Protein AF-A0A1Q3H7A9-F1 (afdb_monomer_lite)

Sequence (79 aa):
MPWKNGGGVTRELWKLPHPFDPARFLARVSIATVGASGPFSVFPGVDRTLMILEGAGHGTGCVVLRVGGRDGWVVGSTA

Foldseek 3Di:
DADPVNQWDKDWDDFAADPPDNVDTPDTDIDIDGNDDDDDDDDPPDDDDDDDCDDDPPDVFDFDDDDDDDDDDDRDTDD

Structure (mmCIF, N/CA/C/O backbone):
data_AF-A0A1Q3H7A9-F1
#
_entry.id   AF-A0A1Q3H7A9-F1
#
loop_
_atom_site.group_PDB
_atom_site.id
_atom_site.type_symbol
_atom_site.label_atom_id
_atom_site.label_alt_id
_atom_site.label_comp_id
_atom_site.label_asym_id
_atom_site.label_entity_id
_atom_site.label_seq_id
_atom_site.pdbx_PDB_ins_code
_atom_site.Cartn_x
_atom_site.Cartn_y
_atom_site.Cartn_z
_atom_site.occupancy
_atom_site.B_iso_or_equiv
_atom_site.auth_seq_id
_atom_site.auth_comp_id
_atom_site.auth_asym_id
_atom_site.auth_atom_id
_atom_site.pdbx_PDB_model_num
ATOM 1 N N . MET A 1 1 ? 0.640 10.066 3.471 1.00 88.31 1 MET A N 1
ATOM 2 C CA . MET A 1 1 ? -0.101 10.403 2.241 1.00 88.31 1 MET A CA 1
ATOM 3 C C . MET A 1 1 ? -1.594 10.258 2.485 1.00 88.31 1 MET A C 1
ATOM 5 O O . MET A 1 1 ? -2.043 9.131 2.680 1.00 88.31 1 MET A O 1
ATOM 9 N N . PRO A 1 2 ? -2.349 11.367 2.523 1.00 93.62 2 PRO A N 1
ATOM 10 C CA . PRO A 1 2 ? -3.809 11.329 2.551 1.00 93.62 2 PRO A CA 1
ATOM 11 C C . PRO A 1 2 ? -4.382 10.605 1.334 1.00 93.62 2 PRO A C 1
ATOM 13 O O . PRO A 1 2 ? -3.824 10.684 0.237 1.00 93.62 2 PRO A O 1
ATOM 16 N N . TRP A 1 3 ? -5.481 9.882 1.524 1.00 92.88 3 TRP A N 1
ATOM 17 C CA . TRP A 1 3 ? -6.192 9.239 0.424 1.00 92.88 3 TRP A CA 1
ATOM 18 C C . TRP A 1 3 ? -6.991 10.258 -0.384 1.00 92.88 3 TRP A C 1
ATOM 20 O O . TRP A 1 3 ? -7.529 11.217 0.164 1.00 92.88 3 TRP A O 1
ATOM 30 N N . LYS A 1 4 ? -7.146 10.010 -1.690 1.00 92.06 4 LYS A N 1
ATOM 31 C CA . LYS A 1 4 ? -7.925 10.881 -2.589 1.00 92.06 4 LYS A CA 1
ATOM 32 C C . LYS A 1 4 ? -9.392 11.027 -2.159 1.00 92.06 4 LYS A C 1
ATOM 34 O O . LYS A 1 4 ? -9.991 12.064 -2.403 1.00 92.06 4 LYS A O 1
ATOM 39 N N . ASN A 1 5 ? -9.962 10.000 -1.530 1.00 90.38 5 ASN A N 1
ATOM 40 C CA . ASN A 1 5 ? -11.338 10.012 -1.025 1.00 90.38 5 ASN A CA 1
ATOM 41 C C . ASN A 1 5 ? -11.475 10.631 0.381 1.00 90.38 5 ASN A C 1
ATOM 43 O O . ASN A 1 5 ? -12.574 10.636 0.921 1.00 90.38 5 ASN A O 1
ATOM 47 N N . GLY A 1 6 ? -10.381 11.090 1.001 1.00 93.31 6 GLY A N 1
ATOM 48 C CA . GLY A 1 6 ? -10.387 11.667 2.349 1.00 93.31 6 GLY A CA 1
ATOM 49 C C . GLY A 1 6 ? -10.632 10.671 3.493 1.00 93.31 6 GLY A C 1
ATOM 50 O O . GLY A 1 6 ? -10.590 11.067 4.651 1.00 93.31 6 GLY A O 1
ATOM 51 N N . GLY A 1 7 ? -10.848 9.383 3.205 1.00 92.31 7 GLY A N 1
ATOM 52 C CA . GLY A 1 7 ? -11.240 8.376 4.199 1.00 92.31 7 GLY A CA 1
ATOM 53 C C . GLY A 1 7 ? -10.097 7.815 5.047 1.00 92.31 7 GLY A C 1
ATOM 54 O O . GLY A 1 7 ? -10.314 6.875 5.809 1.00 92.31 7 GLY A O 1
ATOM 55 N N . GLY A 1 8 ? -8.876 8.337 4.909 1.00 92.50 8 GLY A N 1
ATOM 56 C CA . GLY A 1 8 ? -7.719 7.817 5.626 1.00 92.50 8 GLY A CA 1
ATOM 57 C C . GLY A 1 8 ? -6.380 8.360 5.146 1.00 92.50 8 GLY A C 1
ATOM 58 O O . GLY A 1 8 ? -6.290 9.254 4.295 1.00 92.50 8 GLY A O 1
ATOM 59 N N . VAL A 1 9 ? -5.318 7.788 5.709 1.00 93.88 9 VAL A N 1
ATOM 60 C CA . VAL A 1 9 ? -3.929 8.103 5.369 1.00 93.88 9 VAL A CA 1
ATOM 61 C C . VAL A 1 9 ? -3.108 6.823 5.240 1.00 93.88 9 VAL A C 1
ATOM 63 O O . VAL A 1 9 ? -3.313 5.849 5.959 1.00 93.88 9 VAL A O 1
ATOM 66 N N . THR A 1 10 ? -2.128 6.830 4.340 1.00 93.50 10 THR A N 1
ATOM 67 C CA . THR A 1 10 ? -1.114 5.775 4.222 1.00 93.50 10 THR A CA 1
ATOM 68 C C . THR A 1 10 ? 0.268 6.336 4.517 1.00 93.50 10 THR A C 1
ATOM 70 O O . THR A 1 10 ? 0.657 7.370 3.962 1.00 93.50 10 THR A O 1
ATO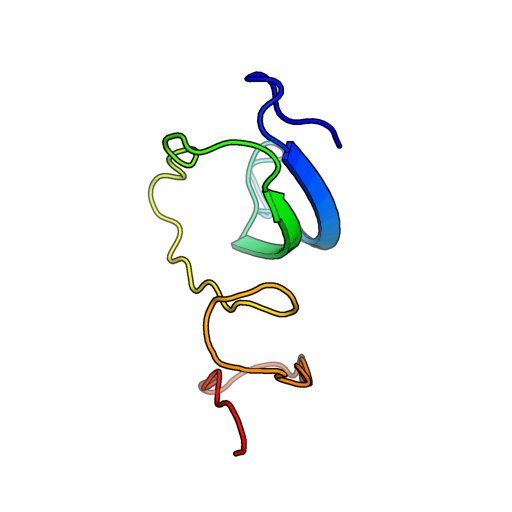M 73 N N . ARG A 1 11 ? 1.039 5.628 5.340 1.00 93.31 11 ARG A N 1
ATOM 74 C CA . ARG A 1 11 ? 2.477 5.836 5.521 1.00 93.31 11 ARG A CA 1
ATOM 75 C C . ARG A 1 11 ? 3.222 4.674 4.870 1.00 93.31 11 ARG A C 1
ATOM 77 O O . ARG A 1 11 ? 3.103 3.535 5.311 1.00 93.31 11 ARG A O 1
ATOM 84 N N . GLU A 1 12 ? 3.958 4.959 3.800 1.00 93.25 12 GLU A N 1
ATOM 85 C CA . GLU A 1 12 ? 4.842 3.975 3.169 1.00 93.25 12 GLU A CA 1
ATOM 86 C C . GLU A 1 12 ? 6.052 3.730 4.079 1.00 93.25 12 GLU A C 1
ATOM 88 O O . GLU A 1 12 ? 6.626 4.682 4.609 1.00 93.25 12 GLU A O 1
ATOM 93 N N . LEU A 1 13 ? 6.394 2.459 4.294 1.00 90.31 13 LEU A N 1
ATOM 94 C CA . LEU A 1 13 ? 7.569 2.054 5.070 1.00 90.31 13 LEU A CA 1
ATOM 95 C C . LEU A 1 13 ? 8.700 1.606 4.147 1.00 90.31 13 LEU A C 1
ATOM 97 O O . LEU A 1 13 ? 9.859 1.930 4.384 1.00 90.31 13 LEU A O 1
ATOM 101 N N . TRP A 1 14 ? 8.355 0.861 3.095 1.00 93.31 14 TRP A N 1
ATOM 102 C CA . TRP A 1 14 ? 9.310 0.344 2.126 1.00 93.31 14 TRP A CA 1
ATOM 103 C C . TRP A 1 14 ? 8.629 0.016 0.796 1.00 93.31 14 TRP A C 1
ATOM 105 O O . TRP A 1 14 ? 7.446 -0.339 0.756 1.00 93.31 14 TRP A O 1
ATOM 115 N N . LYS A 1 15 ? 9.392 0.092 -0.295 1.00 91.62 15 LYS A N 1
ATOM 116 C CA . LYS A 1 15 ? 8.936 -0.218 -1.650 1.00 91.62 15 LYS A CA 1
ATOM 117 C C . LYS A 1 15 ? 10.076 -0.805 -2.480 1.00 91.62 15 LYS A C 1
ATOM 119 O O . LYS A 1 15 ? 11.158 -0.225 -2.527 1.00 91.62 15 LYS A O 1
ATOM 124 N N . LEU A 1 16 ? 9.794 -1.892 -3.196 1.00 92.00 16 LEU A N 1
ATOM 125 C CA . LEU A 1 16 ? 10.627 -2.400 -4.283 1.00 92.00 16 LEU A CA 1
ATOM 126 C C . LEU A 1 16 ? 10.070 -1.886 -5.614 1.00 92.00 16 LEU A C 1
ATOM 128 O O . LEU A 1 16 ? 9.006 -2.356 -6.036 1.00 92.00 16 LEU A O 1
ATOM 132 N N . PRO A 1 17 ? 10.730 -0.916 -6.270 1.00 93.06 17 PRO A N 1
ATOM 133 C CA . PRO A 1 17 ? 10.269 -0.405 -7.554 1.00 93.06 17 PRO A CA 1
ATOM 134 C C . PRO A 1 17 ? 10.278 -1.504 -8.617 1.00 93.06 17 PRO A C 1
ATOM 136 O O . PRO A 1 17 ? 11.083 -2.436 -8.567 1.00 93.06 17 PRO A O 1
ATOM 139 N N . HIS A 1 18 ? 9.374 -1.395 -9.587 1.00 93.44 18 HIS A N 1
ATOM 140 C CA . HIS A 1 18 ? 9.423 -2.262 -10.754 1.00 93.44 18 HIS A CA 1
ATOM 141 C C . HIS A 1 18 ? 10.631 -1.867 -11.627 1.00 93.44 18 HIS A C 1
ATOM 143 O O . HIS A 1 18 ? 10.828 -0.676 -11.868 1.00 93.44 18 HIS A O 1
ATOM 149 N N . PRO A 1 19 ? 11.438 -2.825 -12.119 1.00 93.00 19 PRO A N 1
ATOM 150 C CA . PRO A 1 19 ? 12.700 -2.523 -12.806 1.00 93.00 19 PRO A CA 1
ATOM 151 C C . PRO A 1 19 ? 12.528 -1.748 -14.121 1.00 93.00 19 PRO A C 1
ATOM 153 O O . PRO A 1 19 ? 13.453 -1.067 -14.548 1.00 93.00 19 PRO A O 1
ATOM 156 N N . PHE A 1 20 ? 11.351 -1.839 -14.751 1.00 95.50 20 PHE A N 1
ATOM 157 C CA . PHE A 1 20 ? 11.086 -1.259 -16.077 1.00 95.50 20 PHE A CA 1
ATOM 158 C C . PHE A 1 20 ? 9.898 -0.292 -16.126 1.00 95.50 20 PHE A C 1
ATOM 160 O O . PHE A 1 20 ? 9.638 0.294 -17.169 1.00 95.50 20 PHE A O 1
ATOM 167 N N . ASP A 1 21 ? 9.151 -0.142 -15.029 1.00 91.88 21 ASP A N 1
ATOM 168 C CA . ASP A 1 21 ? 7.966 0.724 -14.992 1.00 91.88 21 ASP A CA 1
ATOM 169 C C . ASP A 1 21 ? 8.024 1.574 -13.716 1.00 91.88 21 ASP A C 1
ATOM 171 O O . ASP A 1 21 ? 7.714 1.073 -12.633 1.00 91.88 21 ASP A O 1
ATOM 175 N N . PRO A 1 22 ? 8.423 2.853 -13.808 1.00 88.94 22 PRO A N 1
ATOM 176 C CA . PRO A 1 22 ? 8.589 3.710 -12.637 1.00 88.94 22 PRO A CA 1
ATOM 177 C C . PRO A 1 22 ? 7.265 4.017 -11.919 1.00 88.94 22 PRO A C 1
ATOM 179 O O . PRO A 1 22 ? 7.290 4.455 -10.766 1.00 88.94 22 PRO A O 1
ATOM 182 N N . ALA A 1 23 ? 6.114 3.782 -12.560 1.00 88.25 23 ALA A N 1
ATOM 183 C CA . ALA A 1 23 ? 4.802 3.936 -11.939 1.00 88.25 23 ALA A CA 1
ATOM 184 C C . ALA A 1 23 ? 4.364 2.689 -11.146 1.00 88.25 23 ALA A C 1
ATOM 186 O O . ALA A 1 23 ? 3.393 2.758 -10.386 1.00 88.25 23 ALA A O 1
ATOM 187 N N . ARG A 1 24 ? 5.069 1.556 -11.286 1.00 90.38 24 ARG A N 1
ATOM 188 C CA . ARG A 1 24 ? 4.756 0.284 -10.616 1.00 90.38 24 ARG A CA 1
ATOM 189 C C . ARG A 1 24 ? 5.778 -0.092 -9.545 1.00 90.38 24 ARG A C 1
ATOM 191 O O . ARG A 1 24 ? 6.879 0.445 -9.437 1.00 90.38 24 ARG A O 1
ATOM 198 N N . PHE A 1 25 ? 5.393 -1.071 -8.738 1.00 91.88 25 PHE A N 1
ATOM 199 C CA . PHE A 1 25 ? 6.238 -1.708 -7.738 1.00 91.88 25 PHE A CA 1
ATOM 200 C C . PHE A 1 25 ? 6.055 -3.225 -7.809 1.00 91.88 25 PHE A C 1
ATOM 202 O O . PHE A 1 25 ? 4.984 -3.699 -8.180 1.00 91.88 25 PHE A O 1
ATOM 209 N N . LEU A 1 26 ? 7.096 -3.973 -7.444 1.00 91.62 26 LEU A N 1
ATOM 210 C CA . LEU A 1 26 ? 7.008 -5.424 -7.246 1.00 91.62 26 LEU A CA 1
ATOM 211 C C . LEU A 1 26 ? 6.471 -5.756 -5.850 1.00 91.62 26 LEU A C 1
ATOM 213 O O . LEU A 1 26 ? 5.719 -6.707 -5.684 1.00 91.62 26 LEU A O 1
ATOM 217 N N . ALA A 1 27 ? 6.838 -4.954 -4.848 1.00 90.50 27 ALA A N 1
ATOM 218 C CA . ALA A 1 27 ? 6.359 -5.099 -3.480 1.00 90.50 27 ALA A CA 1
ATOM 219 C C . ALA A 1 27 ? 6.319 -3.743 -2.767 1.00 90.50 27 ALA A C 1
ATOM 221 O O . ALA A 1 27 ? 7.137 -2.860 -3.035 1.00 90.50 27 ALA A O 1
ATOM 222 N N . ARG A 1 28 ? 5.372 -3.580 -1.842 1.00 92.81 28 ARG A N 1
ATOM 223 C CA . ARG A 1 28 ? 5.254 -2.391 -0.993 1.00 92.81 28 ARG A CA 1
ATOM 224 C C . ARG A 1 28 ? 4.759 -2.783 0.390 1.00 92.81 28 ARG A C 1
ATOM 226 O O . ARG A 1 28 ? 3.790 -3.527 0.506 1.00 92.81 28 ARG A O 1
ATOM 233 N N . VAL A 1 29 ? 5.374 -2.206 1.416 1.00 91.75 29 VAL A N 1
ATOM 234 C CA . VAL A 1 29 ? 4.924 -2.309 2.805 1.00 91.75 29 VAL A CA 1
ATOM 235 C C . VAL A 1 29 ? 4.530 -0.928 3.307 1.00 91.75 29 VAL A C 1
ATOM 237 O O . VAL A 1 29 ? 5.255 0.055 3.133 1.00 91.75 29 VAL A O 1
ATOM 240 N N . SER A 1 30 ? 3.358 -0.842 3.928 1.00 91.88 30 SER A N 1
ATOM 241 C CA . SER A 1 30 ? 2.800 0.417 4.412 1.00 91.88 30 SER A CA 1
ATOM 242 C C . SER A 1 30 ? 1.861 0.204 5.590 1.00 91.88 30 SER A C 1
ATOM 244 O O . SER A 1 30 ? 1.230 -0.845 5.685 1.00 91.88 30 SER A O 1
ATOM 246 N N . ILE A 1 31 ? 1.704 1.237 6.414 1.00 91.62 31 ILE A N 1
ATOM 247 C CA . ILE A 1 31 ? 0.658 1.323 7.439 1.00 91.62 31 ILE A CA 1
ATOM 248 C C . ILE A 1 31 ? -0.462 2.217 6.908 1.00 91.62 31 ILE A C 1
ATOM 250 O O . ILE A 1 31 ? -0.199 3.266 6.311 1.00 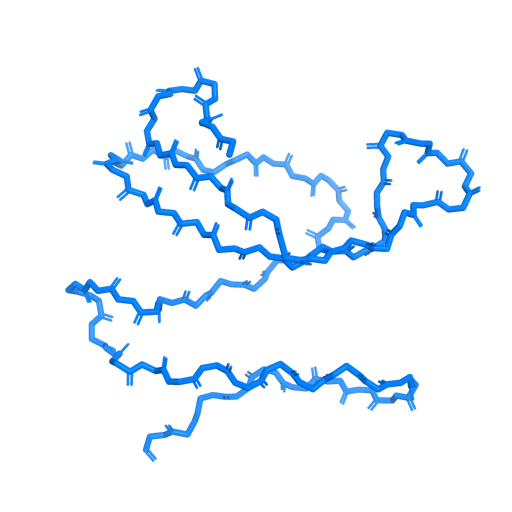91.62 31 ILE A O 1
ATOM 254 N N . ALA A 1 32 ? -1.706 1.802 7.121 1.00 91.25 32 ALA A N 1
ATOM 255 C CA . ALA A 1 32 ? -2.891 2.571 6.775 1.00 91.25 32 ALA A CA 1
ATOM 256 C C . ALA A 1 32 ? -3.695 2.898 8.035 1.00 91.25 32 ALA A C 1
ATOM 258 O O . ALA A 1 32 ? -3.991 2.006 8.824 1.00 91.25 32 ALA A O 1
ATOM 259 N N . THR A 1 33 ? -4.084 4.162 8.185 1.00 91.06 33 THR A N 1
ATOM 260 C CA . THR A 1 33 ? -5.102 4.583 9.151 1.00 91.06 33 THR A CA 1
ATOM 261 C C . THR A 1 33 ? -6.389 4.833 8.382 1.00 91.06 33 THR A C 1
ATOM 263 O O . THR A 1 33 ? -6.409 5.656 7.463 1.00 91.06 33 THR A O 1
ATOM 266 N N . VAL A 1 34 ? -7.449 4.118 8.751 1.00 89.50 34 VAL A N 1
ATOM 267 C CA . VAL A 1 34 ? -8.765 4.199 8.107 1.00 89.50 34 VAL A CA 1
ATOM 268 C C . VAL A 1 34 ? -9.680 5.041 8.991 1.00 89.50 34 VAL A C 1
ATOM 270 O O . VAL A 1 34 ? -9.994 4.638 10.105 1.00 89.50 34 VAL A O 1
ATOM 273 N N . GLY A 1 35 ? -10.065 6.226 8.518 1.00 87.06 35 GLY A N 1
ATOM 274 C CA . GLY A 1 35 ? -10.932 7.157 9.249 1.00 87.06 35 GLY A CA 1
ATOM 275 C C . GLY A 1 35 ? -12.416 7.023 8.900 1.00 87.06 35 GLY A C 1
ATOM 276 O O . GLY A 1 35 ? -13.267 7.386 9.704 1.00 87.06 35 GLY A O 1
ATOM 277 N N . ALA A 1 36 ? -12.737 6.490 7.719 1.00 85.88 36 ALA A N 1
ATOM 278 C CA . ALA A 1 36 ? -14.108 6.253 7.283 1.00 85.88 36 ALA A CA 1
ATOM 279 C C . ALA A 1 36 ? -14.217 4.958 6.472 1.00 85.88 36 ALA A C 1
ATOM 281 O O . ALA A 1 36 ? -13.284 4.568 5.766 1.00 85.88 36 ALA A O 1
ATOM 282 N N . SER A 1 37 ? -15.381 4.309 6.551 1.00 85.94 37 SER A N 1
ATOM 283 C CA . SER A 1 37 ? -15.681 3.134 5.729 1.00 85.94 37 SER A CA 1
ATOM 284 C C . SER A 1 37 ? -15.737 3.503 4.248 1.00 85.94 37 SER A C 1
ATOM 286 O O . SER A 1 37 ? -16.262 4.550 3.871 1.00 85.94 37 SER A O 1
ATOM 288 N N . GLY A 1 38 ? -15.222 2.619 3.399 1.00 85.31 38 GLY A N 1
ATOM 289 C CA . GLY A 1 38 ? -15.226 2.796 1.954 1.00 85.31 38 GLY A CA 1
ATOM 290 C C . GLY A 1 38 ? -14.404 1.718 1.249 1.00 85.31 38 GLY A C 1
ATOM 291 O O . GLY A 1 38 ? -13.691 0.954 1.902 1.00 85.31 38 GLY A O 1
ATOM 292 N N . PRO A 1 39 ? -14.492 1.632 -0.086 1.00 89.19 39 PRO A N 1
ATOM 293 C CA . PRO A 1 39 ? -13.734 0.651 -0.847 1.00 89.19 39 PRO A CA 1
ATOM 294 C C . PRO A 1 39 ? -12.235 0.979 -0.846 1.00 89.19 39 PRO A C 1
ATOM 296 O O . PRO A 1 39 ? -11.830 2.137 -0.974 1.00 89.19 39 PRO A O 1
ATOM 299 N N . PHE A 1 40 ? -11.399 -0.057 -0.777 1.00 87.38 40 PHE A N 1
ATOM 300 C CA . PHE A 1 40 ? -9.968 0.077 -1.045 1.00 87.38 40 PHE A CA 1
ATOM 301 C C . PHE A 1 40 ? -9.695 0.221 -2.545 1.00 87.38 40 PHE A C 1
ATOM 303 O O . PHE A 1 40 ? -10.394 -0.357 -3.377 1.00 87.38 40 PHE A O 1
ATOM 310 N N . SER A 1 41 ? -8.607 0.911 -2.894 1.00 87.69 41 SER A N 1
ATOM 311 C CA . SER A 1 41 ? -8.126 0.962 -4.276 1.00 87.69 41 SER A CA 1
ATOM 312 C C . SER A 1 41 ? -7.797 -0.435 -4.816 1.00 87.69 41 SER A C 1
ATOM 314 O O . SER A 1 41 ? -7.266 -1.308 -4.113 1.00 87.69 41 SER A O 1
ATOM 316 N N . VAL A 1 42 ? -8.073 -0.636 -6.102 1.00 88.75 42 VAL A N 1
ATOM 317 C CA . VAL A 1 42 ? -7.674 -1.836 -6.841 1.00 88.75 42 VAL A CA 1
ATOM 318 C C . VAL A 1 42 ? -6.242 -1.657 -7.344 1.00 88.75 42 VAL A C 1
ATOM 320 O O . VAL A 1 42 ? -5.896 -0.615 -7.890 1.00 88.75 42 VAL A O 1
ATOM 323 N N . PHE A 1 43 ? -5.419 -2.686 -7.156 1.00 87.25 43 PHE A N 1
ATOM 324 C CA . PHE A 1 43 ? -4.060 -2.777 -7.687 1.00 87.25 43 PHE A CA 1
ATOM 325 C C . PHE A 1 43 ? -3.993 -4.065 -8.515 1.00 87.25 43 PHE A C 1
ATOM 327 O O . PHE A 1 43 ? -3.836 -5.139 -7.935 1.00 87.25 43 PHE A O 1
ATOM 334 N N . PRO A 1 44 ? -4.224 -3.996 -9.838 1.00 87.31 44 PRO A N 1
ATOM 335 C CA . PRO A 1 44 ? -4.255 -5.186 -10.682 1.00 87.31 44 PRO A CA 1
ATOM 336 C C . PRO A 1 44 ? -2.921 -5.940 -10.647 1.00 87.31 44 PRO A C 1
ATOM 338 O O . PRO A 1 44 ? -1.865 -5.323 -10.774 1.00 87.31 44 PRO A O 1
ATOM 341 N N . GLY A 1 45 ? -2.980 -7.26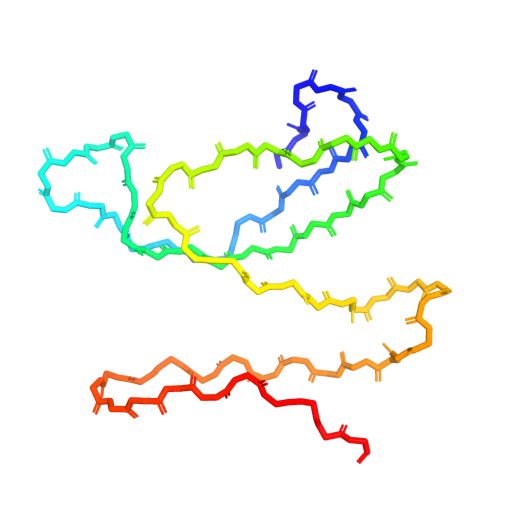4 -10.490 1.00 86.31 45 GLY A N 1
ATOM 342 C CA . GLY A 1 45 ? -1.792 -8.124 -10.440 1.00 86.31 45 GLY A CA 1
ATOM 343 C C . GLY A 1 45 ? -0.974 -8.025 -9.147 1.00 86.31 45 GLY A C 1
ATOM 344 O O . GLY A 1 45 ? 0.167 -8.471 -9.133 1.00 86.31 45 GLY A O 1
ATOM 345 N N . VAL A 1 46 ? -1.527 -7.429 -8.083 1.00 87.44 46 VAL A N 1
ATOM 346 C CA . VAL A 1 46 ? -0.882 -7.337 -6.766 1.00 87.44 46 VAL A CA 1
ATOM 347 C C . VAL A 1 46 ? -1.690 -8.126 -5.743 1.00 87.44 46 VAL A C 1
ATOM 349 O O . VAL A 1 46 ? -2.825 -7.757 -5.422 1.00 87.44 46 VAL A O 1
ATOM 352 N N . ASP A 1 47 ? -1.074 -9.163 -5.183 1.00 89.44 47 ASP A N 1
ATOM 353 C CA . ASP A 1 47 ? -1.598 -9.857 -4.011 1.00 89.44 47 ASP A CA 1
ATOM 354 C C . ASP A 1 47 ? -1.494 -8.957 -2.775 1.00 89.44 47 ASP A C 1
ATOM 356 O O . ASP A 1 47 ? -0.498 -8.256 -2.570 1.00 89.44 47 ASP A O 1
ATOM 360 N N . ARG A 1 48 ? -2.546 -8.943 -1.949 1.00 88.44 48 ARG A N 1
ATOM 361 C CA . ARG A 1 48 ? -2.612 -8.096 -0.752 1.00 88.44 48 ARG A CA 1
ATOM 362 C C . ARG A 1 48 ? -2.948 -8.913 0.488 1.00 88.44 48 ARG A C 1
ATOM 364 O O . ARG A 1 48 ? -3.935 -9.641 0.504 1.00 88.44 48 ARG A O 1
ATOM 371 N N . THR A 1 49 ? -2.191 -8.673 1.550 1.00 88.50 49 THR A N 1
ATOM 372 C CA . THR A 1 49 ? -2.503 -9.128 2.907 1.00 88.50 49 THR A CA 1
ATOM 373 C C . THR A 1 49 ? -2.620 -7.900 3.795 1.00 88.50 49 THR A C 1
ATOM 375 O O . THR A 1 49 ? -1.760 -7.020 3.756 1.00 88.50 49 THR A O 1
ATOM 378 N N . LEU A 1 50 ? -3.698 -7.821 4.570 1.00 85.44 50 LEU A N 1
ATOM 379 C CA . LEU A 1 50 ? -3.947 -6.736 5.514 1.00 85.44 50 LEU A CA 1
ATOM 380 C C . LEU A 1 50 ? -4.040 -7.317 6.919 1.00 85.44 50 LEU A C 1
ATOM 382 O O . LEU A 1 50 ? -4.617 -8.382 7.118 1.00 85.44 50 LEU A O 1
ATOM 386 N N . MET A 1 51 ? -3.490 -6.590 7.882 1.00 84.12 51 MET A N 1
ATOM 387 C CA . MET A 1 51 ? -3.566 -6.917 9.298 1.00 84.12 51 MET A CA 1
ATOM 388 C C . MET A 1 51 ? -3.958 -5.660 10.066 1.00 84.12 51 MET A C 1
ATOM 390 O O . MET A 1 51 ? -3.479 -4.566 9.759 1.00 84.12 51 MET A O 1
ATOM 394 N N . ILE A 1 52 ? -4.832 -5.822 11.057 1.00 82.69 52 ILE A N 1
ATOM 395 C CA . ILE A 1 52 ? -5.185 -4.752 11.987 1.00 82.69 52 ILE A CA 1
ATOM 396 C C . ILE A 1 52 ? -4.066 -4.641 13.024 1.00 82.69 52 ILE A C 1
ATOM 398 O O . ILE A 1 52 ? -3.677 -5.635 13.627 1.00 82.69 52 ILE A O 1
ATOM 402 N N . LEU A 1 53 ? -3.524 -3.433 13.182 1.00 81.75 53 LEU A N 1
ATOM 403 C CA . LEU A 1 53 ? -2.478 -3.131 14.167 1.00 81.75 53 LEU A CA 1
ATOM 404 C C . LEU A 1 53 ? -3.072 -2.533 15.448 1.00 81.75 53 LEU A C 1
ATOM 406 O O . LEU A 1 53 ? -2.583 -2.787 16.542 1.00 81.75 53 LEU A O 1
ATOM 410 N N . GLU A 1 54 ? -4.127 -1.733 15.296 1.00 75.00 54 GLU A N 1
ATOM 411 C CA . GLU A 1 54 ? -4.812 -1.022 16.371 1.00 75.00 54 GLU A CA 1
ATOM 412 C C . GLU A 1 54 ? -6.270 -0.755 15.958 1.00 75.00 54 GLU A C 1
ATOM 414 O O . GLU A 1 54 ? -6.554 -0.550 14.773 1.00 75.00 54 GLU A O 1
ATOM 419 N N . GLY A 1 55 ? -7.192 -0.759 16.926 1.00 70.56 55 GLY A N 1
ATOM 420 C CA . GLY A 1 55 ? -8.629 -0.547 16.722 1.00 70.56 55 GLY A CA 1
ATOM 421 C C . GLY A 1 55 ? -9.485 -1.745 17.146 1.00 70.56 55 GLY A C 1
ATOM 422 O O . GLY A 1 55 ? -8.980 -2.839 17.383 1.00 70.56 55 GLY A O 1
ATOM 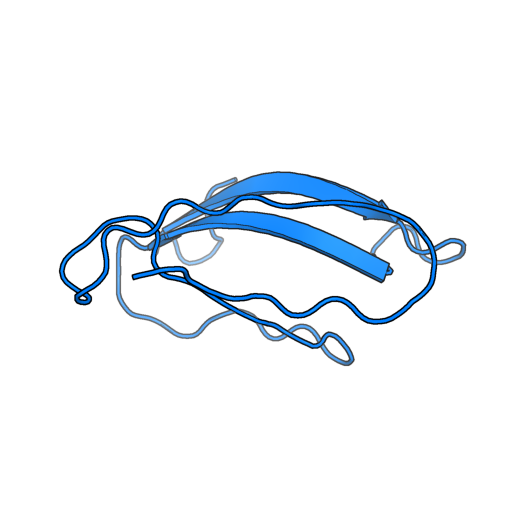423 N N . ALA A 1 56 ? -10.803 -1.540 17.249 1.00 59.03 56 ALA A N 1
ATOM 424 C CA . ALA A 1 56 ? -11.780 -2.514 17.761 1.00 59.03 56 ALA A CA 1
ATOM 425 C C . ALA A 1 56 ? -12.095 -3.680 16.792 1.00 59.03 56 ALA A C 1
ATOM 427 O O . ALA A 1 56 ? -13.235 -4.119 16.672 1.00 59.03 56 ALA A O 1
ATOM 428 N N . GLY A 1 57 ? -11.083 -4.187 16.091 1.00 54.78 57 GLY A N 1
ATOM 429 C CA . GLY A 1 57 ? -11.100 -5.487 15.429 1.00 54.78 57 GLY A CA 1
ATOM 430 C C . GLY A 1 57 ? -10.143 -6.406 16.177 1.00 54.78 57 GLY A C 1
ATOM 431 O O . GLY A 1 57 ? -8.984 -6.488 15.800 1.00 54.78 57 GLY A O 1
ATOM 432 N N . HIS A 1 58 ? -10.614 -6.993 17.281 1.00 42.44 58 HIS A N 1
ATOM 433 C CA . HIS A 1 58 ? -9.961 -7.984 18.153 1.00 42.44 58 HIS A CA 1
ATOM 434 C C . HIS A 1 58 ? -8.571 -8.487 17.700 1.00 42.44 58 HIS A C 1
ATOM 436 O O . HIS A 1 58 ? -8.462 -9.492 17.002 1.00 42.44 58 HIS A O 1
ATOM 442 N N . GLY A 1 59 ? -7.508 -7.810 18.143 1.00 46.09 59 GLY A N 1
ATOM 443 C CA . GLY A 1 59 ? -6.131 -8.264 17.960 1.00 46.09 59 GLY A CA 1
ATOM 444 C C . GLY A 1 59 ? -5.118 -7.136 18.120 1.00 46.09 59 GLY A C 1
ATOM 445 O O . GLY A 1 59 ? -4.737 -6.497 17.147 1.00 46.09 59 GLY A O 1
ATOM 446 N N . THR A 1 60 ? -4.646 -6.896 19.344 1.00 47.03 60 THR A N 1
ATOM 447 C CA . THR A 1 60 ? -3.385 -6.175 19.576 1.00 47.03 60 THR A CA 1
ATOM 448 C C . THR A 1 60 ? -2.241 -7.059 19.089 1.00 47.03 60 THR A C 1
ATOM 450 O O . THR A 1 60 ? -1.755 -7.913 19.825 1.00 47.03 60 THR A O 1
ATOM 453 N N . GLY A 1 61 ? -1.861 -6.914 17.821 1.00 51.31 61 GLY A N 1
ATOM 454 C CA . GLY A 1 61 ? -0.800 -7.700 17.202 1.00 51.31 61 GLY A CA 1
ATOM 455 C C . GLY A 1 61 ? 0.477 -6.888 17.010 1.00 51.31 61 GLY A C 1
ATOM 456 O O . GLY A 1 61 ? 0.460 -5.811 16.419 1.00 51.31 61 GLY A O 1
ATOM 457 N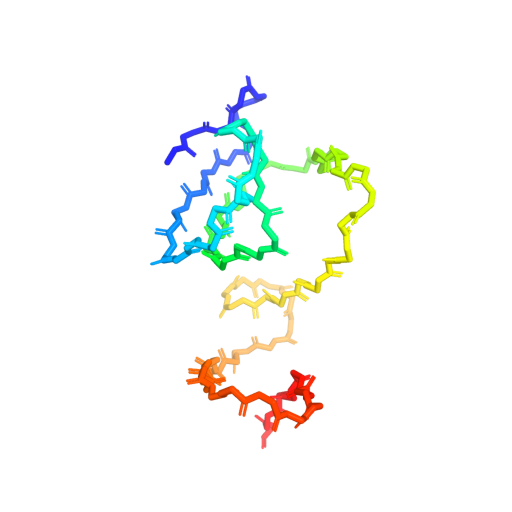 N . CYS A 1 62 ? 1.606 -7.428 17.462 1.00 45.72 62 CYS A N 1
ATOM 458 C CA . CYS A 1 62 ? 2.927 -6.948 17.069 1.00 45.72 62 CYS A CA 1
ATOM 459 C C . CYS A 1 62 ? 3.283 -7.544 15.698 1.00 45.72 62 CYS A C 1
ATOM 461 O O . CYS A 1 62 ? 3.274 -8.764 15.538 1.00 45.72 62 CYS A O 1
ATOM 463 N N . VAL A 1 63 ? 3.603 -6.708 14.706 1.00 51.09 63 VAL A N 1
ATOM 464 C CA . VAL A 1 63 ? 4.079 -7.181 13.396 1.00 51.09 63 VAL A CA 1
ATOM 465 C C . VAL A 1 63 ? 5.594 -7.098 13.343 1.00 51.09 63 VAL A C 1
ATOM 467 O O . VAL A 1 63 ? 6.167 -6.012 13.272 1.00 51.09 63 VAL A O 1
ATOM 470 N N . VAL A 1 64 ? 6.244 -8.259 13.307 1.00 48.97 64 VAL A N 1
ATOM 471 C CA . VAL A 1 64 ? 7.669 -8.362 12.983 1.00 48.97 64 VAL A CA 1
ATOM 472 C C . VAL A 1 64 ? 7.796 -8.671 11.495 1.00 48.97 64 VAL A C 1
ATOM 474 O O . VAL A 1 64 ? 7.634 -9.811 11.065 1.00 48.97 64 VAL A O 1
ATOM 477 N N . LEU A 1 65 ? 8.099 -7.650 10.693 1.00 50.00 65 LEU A N 1
ATOM 478 C CA . LEU A 1 65 ? 8.442 -7.842 9.288 1.00 50.00 65 LEU A CA 1
ATOM 479 C C . LEU A 1 65 ? 9.902 -8.306 9.190 1.00 50.00 65 LEU A C 1
ATOM 481 O O . LEU A 1 65 ? 10.825 -7.510 9.363 1.00 50.00 65 LEU A O 1
ATOM 485 N N . ARG A 1 66 ? 10.120 -9.588 8.892 1.00 46.56 66 ARG A N 1
ATOM 486 C CA . ARG A 1 66 ? 11.441 -10.096 8.500 1.00 46.56 66 ARG A CA 1
ATOM 487 C C . ARG A 1 66 ? 11.556 -10.023 6.981 1.00 46.56 66 ARG A C 1
ATOM 489 O O . ARG A 1 66 ? 10.797 -10.675 6.275 1.00 46.56 66 ARG A O 1
ATOM 496 N N . VAL A 1 67 ? 12.484 -9.211 6.480 1.00 49.22 67 VAL A N 1
ATOM 497 C CA . VAL A 1 67 ? 12.772 -9.103 5.043 1.00 49.22 67 VAL A CA 1
ATOM 498 C C . VAL A 1 67 ? 14.098 -9.810 4.775 1.00 49.22 67 VAL A C 1
ATOM 500 O O . VAL A 1 67 ? 15.159 -9.262 5.057 1.00 49.22 67 VAL A O 1
ATOM 503 N N . GLY A 1 68 ? 14.030 -11.040 4.263 1.00 43.25 68 GLY A N 1
ATOM 504 C CA . GLY A 1 68 ? 15.186 -11.843 3.849 1.00 43.25 68 GLY A CA 1
ATOM 505 C C . GLY A 1 68 ? 14.915 -12.523 2.507 1.00 43.25 68 GLY A C 1
ATOM 506 O O . GLY A 1 68 ? 13.813 -13.009 2.259 1.00 43.25 68 GLY A O 1
ATOM 507 N N . GLY A 1 69 ? 15.888 -12.481 1.598 1.00 47.66 69 GLY A N 1
ATOM 508 C CA . GLY A 1 69 ? 15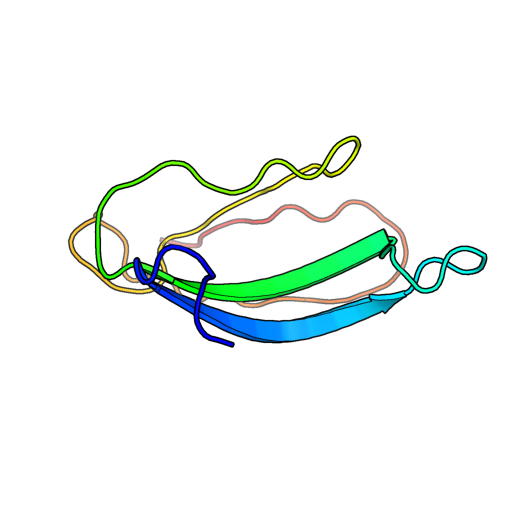.736 -12.981 0.234 1.00 47.66 69 GLY A CA 1
ATOM 509 C C . GLY A 1 69 ? 15.553 -14.497 0.165 1.00 47.66 69 GLY A C 1
ATOM 510 O O . GLY A 1 69 ? 16.271 -15.223 0.836 1.00 47.66 69 GLY A O 1
ATOM 511 N N . ARG A 1 70 ? 14.644 -14.911 -0.730 1.00 51.44 70 ARG A N 1
ATOM 512 C CA . ARG A 1 70 ? 14.499 -16.259 -1.310 1.00 51.44 70 ARG A CA 1
ATOM 513 C C . ARG A 1 70 ? 14.268 -17.370 -0.282 1.00 51.44 70 ARG A C 1
ATOM 515 O O . ARG A 1 70 ? 15.206 -18.023 0.141 1.00 51.44 70 ARG A O 1
ATOM 522 N N . ASP A 1 71 ? 13.004 -17.508 0.123 1.00 47.50 71 ASP A N 1
ATOM 523 C CA . ASP A 1 71 ? 12.224 -18.762 0.122 1.00 47.50 71 ASP A CA 1
ATOM 524 C C . ASP A 1 71 ? 11.044 -18.626 1.101 1.00 47.50 71 ASP A C 1
ATOM 526 O O . ASP A 1 71 ? 11.218 -18.650 2.311 1.00 47.50 71 ASP A O 1
ATOM 530 N N . GLY A 1 72 ? 9.840 -18.425 0.544 1.00 45.72 72 GLY A N 1
ATOM 531 C CA . GLY A 1 72 ? 8.534 -18.578 1.208 1.00 45.72 72 GLY A CA 1
ATOM 532 C C . GLY A 1 72 ? 8.312 -17.834 2.534 1.00 45.72 72 GLY A C 1
ATOM 533 O O . GLY A 1 72 ? 8.597 -18.361 3.603 1.00 45.72 72 GLY A O 1
ATOM 534 N N . TRP A 1 73 ? 7.678 -16.656 2.500 1.00 45.50 73 TRP A N 1
ATOM 535 C CA . TRP A 1 73 ? 7.298 -15.937 3.725 1.00 45.50 73 TRP A CA 1
ATOM 536 C C . TRP A 1 73 ? 5.826 -16.143 4.096 1.00 45.50 73 TRP A C 1
ATOM 538 O O . TRP A 1 73 ? 4.925 -15.786 3.339 1.00 45.50 73 TRP A O 1
ATOM 548 N N . VAL A 1 74 ? 5.600 -16.661 5.307 1.00 44.62 74 VAL A N 1
ATOM 549 C CA . VAL A 1 74 ? 4.306 -16.673 6.006 1.00 44.62 74 VAL A CA 1
ATOM 550 C C . VAL A 1 74 ? 4.196 -15.405 6.856 1.00 44.62 74 VAL A C 1
ATOM 552 O O . VAL A 1 74 ? 5.071 -15.121 7.673 1.00 44.62 74 VAL A O 1
ATOM 555 N N . VAL A 1 75 ? 3.104 -14.656 6.692 1.00 43.19 75 VAL A N 1
ATOM 556 C CA . VAL A 1 75 ? 2.691 -13.615 7.646 1.00 43.19 75 VAL A CA 1
ATOM 557 C C . VAL A 1 75 ? 1.881 -14.309 8.741 1.00 43.19 75 VAL A C 1
ATOM 559 O O . VAL A 1 75 ? 0.743 -14.701 8.501 1.00 43.19 75 VAL A O 1
ATOM 562 N N . GLY A 1 76 ? 2.478 -14.520 9.915 1.00 38.66 76 GLY A N 1
ATOM 563 C CA . GLY A 1 76 ? 1.819 -15.146 11.066 1.00 38.66 76 GLY A CA 1
ATOM 564 C C . GLY A 1 76 ? 1.712 -14.187 12.249 1.00 38.66 76 GLY A C 1
ATOM 565 O O . GLY A 1 76 ? 2.688 -13.520 12.589 1.00 38.66 76 GLY A O 1
ATOM 566 N N . SER A 1 77 ? 0.538 -14.134 12.882 1.00 41.19 77 SER A N 1
ATOM 567 C CA . SER A 1 77 ? 0.360 -13.556 14.216 1.00 41.19 77 SER A CA 1
ATOM 568 C C . SER A 1 77 ? 0.727 -14.597 15.274 1.00 41.19 77 SER A C 1
ATOM 570 O O . SER A 1 77 ? 0.211 -15.713 15.225 1.00 41.19 77 SER A O 1
ATOM 572 N N . THR A 1 78 ? 1.555 -14.249 16.253 1.00 39.62 78 THR A N 1
ATOM 573 C CA . THR A 1 78 ? 1.613 -14.999 17.515 1.00 39.62 78 THR A CA 1
ATOM 574 C C . THR A 1 78 ? 0.585 -14.393 18.463 1.00 39.62 78 THR A C 1
ATOM 576 O O . THR A 1 78 ? 0.675 -13.197 18.750 1.00 39.62 78 THR A O 1
ATOM 579 N N . ALA A 1 79 ? -0.400 -15.196 18.873 1.00 36.38 79 ALA A N 1
ATOM 580 C CA . ALA A 1 79 ? -1.213 -14.912 20.053 1.00 36.38 79 ALA A CA 1
ATOM 581 C C . ALA A 1 79 ? -0.366 -15.074 21.322 1.00 36.38 79 ALA A C 1
ATOM 583 O O . ALA A 1 79 ? 0.558 -15.923 21.291 1.00 36.38 79 ALA A O 1
#

Radius of gyration: 14.36 Å; chains: 1; bounding box: 31×30×36 Å

Secondary structure (DSSP, 8-state):
-B-TTSSEEEEEEEEEE-SS-TT-EEEEEEEEEE-S--PPPP-TT--------SSSSS----------SSS--------

pLDDT: mean 76.37, std 20.24, range [36.38, 95.5]